Protein AF-A0A3D2G4H9-F1 (afdb_monomer)

Radius of gyration: 12.46 Å; Cα contacts (8 Å, |Δi|>4): 67; chains: 1; bounding box: 30×22×30 Å

Solvent-accessible surface area (backbone atoms only — not comparable to full-atom values): 4420 Å² total; per-residue (Å²): 136,82,78,52,40,55,89,79,71,65,64,76,90,52,57,76,74,41,85,40,81,53,86,49,69,64,49,55,71,47,56,50,45,53,50,48,53,29,37,75,71,67,76,40,79,56,34,73,45,78,39,78,84,62,84,78,81,81,59,65,70,37,64,67,9,72,67,52,131

Nearest PDB structures (foldseek):
  9bf3-assembly1_B  TM=4.212E-01  e=4.926E+00  Kluyveromyces marxianus
  9brq-assembly1_Q  TM=4.778E-01  e=7.967E+00  Mus musculus
  1kmn-assembly1_A  TM=3.126E-01  e=5.276E+00  Escherichia 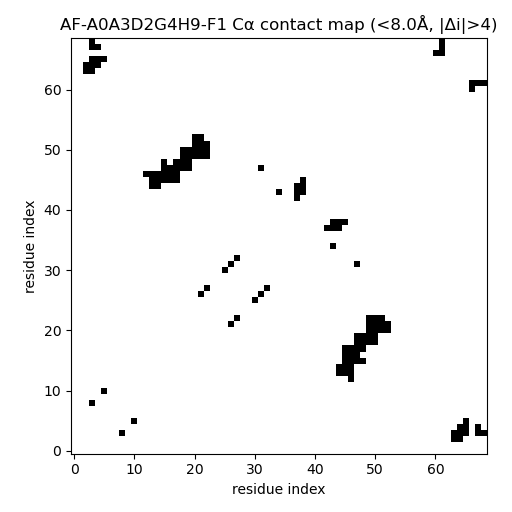coli

Structure (mmCIF, N/CA/C/O backbone):
data_AF-A0A3D2G4H9-F1
#
_entry.id   AF-A0A3D2G4H9-F1
#
loop_
_atom_site.group_PDB
_atom_site.id
_atom_site.type_symbol
_atom_site.label_atom_id
_atom_site.label_alt_id
_atom_site.label_comp_id
_atom_site.label_asym_id
_atom_site.label_entity_id
_atom_site.label_seq_id
_atom_site.pdbx_PDB_ins_code
_atom_site.Cartn_x
_atom_site.Cartn_y
_atom_site.Cartn_z
_atom_site.occupancy
_atom_site.B_iso_or_equiv
_atom_site.auth_seq_id
_atom_site.auth_comp_id
_atom_site.auth_asym_id
_atom_site.auth_atom_id
_atom_site.pdbx_PDB_model_num
ATOM 1 N N . MET A 1 1 ? 18.150 -7.973 10.249 1.00 73.12 1 MET A N 1
ATOM 2 C CA . MET A 1 1 ? 16.782 -7.433 10.391 1.00 73.12 1 MET A CA 1
ATOM 3 C C . MET A 1 1 ? 15.817 -8.557 10.100 1.00 73.12 1 MET A C 1
ATOM 5 O O . MET A 1 1 ? 16.076 -9.321 9.178 1.00 73.12 1 MET A O 1
ATOM 9 N N . GLU A 1 2 ? 14.777 -8.708 10.910 1.00 87.12 2 GLU A N 1
ATOM 10 C CA . GLU A 1 2 ? 13.754 -9.719 10.655 1.00 87.12 2 GLU A CA 1
ATOM 11 C C . GLU A 1 2 ? 12.719 -9.199 9.651 1.00 87.12 2 GLU A C 1
ATOM 13 O O . GLU A 1 2 ? 12.424 -8.007 9.643 1.00 87.12 2 GLU A O 1
ATOM 18 N N . LEU A 1 3 ? 12.159 -10.090 8.830 1.00 93.81 3 LEU A N 1
ATOM 19 C CA . LEU A 1 3 ? 11.119 -9.744 7.857 1.00 93.81 3 LEU A CA 1
ATOM 20 C C . LEU A 1 3 ? 9.772 -9.487 8.551 1.00 93.81 3 LEU A C 1
ATOM 22 O O . LEU A 1 3 ? 9.470 -10.118 9.576 1.00 93.81 3 LEU A O 1
ATOM 26 N N . LEU A 1 4 ? 8.983 -8.570 7.982 1.00 94.44 4 LEU A N 1
ATOM 27 C CA . LEU A 1 4 ? 7.589 -8.326 8.366 1.00 94.44 4 LEU A CA 1
ATOM 28 C C . LEU A 1 4 ? 6.685 -9.466 7.883 1.00 94.44 4 LEU A C 1
ATOM 30 O O . LEU A 1 4 ? 6.988 -10.128 6.897 1.00 94.44 4 LEU A O 1
ATOM 34 N N . ASN A 1 5 ? 5.593 -9.707 8.604 1.00 94.75 5 ASN A N 1
ATOM 35 C CA . ASN A 1 5 ? 4.520 -10.623 8.214 1.00 94.75 5 ASN A CA 1
ATOM 36 C C . ASN A 1 5 ? 3.268 -10.344 9.059 1.00 94.75 5 ASN A C 1
ATOM 38 O O . ASN A 1 5 ? 3.338 -9.641 10.072 1.00 94.75 5 ASN A O 1
ATOM 42 N N . ALA A 1 6 ? 2.120 -10.901 8.661 1.00 90.62 6 ALA A N 1
ATOM 43 C CA . ALA A 1 6 ? 0.838 -10.635 9.326 1.00 90.62 6 ALA A CA 1
ATOM 44 C C . ALA A 1 6 ? 0.819 -11.040 10.813 1.00 90.62 6 ALA A C 1
ATOM 46 O O . ALA A 1 6 ? 0.207 -10.353 11.630 1.00 90.62 6 ALA A O 1
ATOM 47 N N . ALA A 1 7 ? 1.528 -12.112 11.186 1.00 91.44 7 ALA A N 1
ATOM 48 C CA . ALA A 1 7 ? 1.600 -12.575 12.573 1.00 91.44 7 ALA A CA 1
ATOM 49 C C . ALA A 1 7 ? 2.332 -11.585 13.496 1.00 91.44 7 ALA A C 1
ATOM 51 O O . ALA A 1 7 ? 2.036 -11.523 14.687 1.00 91.44 7 ALA A O 1
ATOM 52 N N . LYS A 1 8 ? 3.273 -10.801 12.957 1.00 92.81 8 LYS A N 1
ATOM 53 C CA . LYS A 1 8 ? 4.024 -9.790 13.714 1.00 92.81 8 LYS A CA 1
ATOM 54 C C . LYS A 1 8 ? 3.284 -8.471 13.865 1.00 92.81 8 LYS A C 1
ATOM 56 O O . LYS A 1 8 ? 3.401 -7.830 14.903 1.00 92.81 8 LYS A O 1
ATOM 61 N N . THR A 1 9 ? 2.578 -8.048 12.824 1.00 92.62 9 THR A N 1
ATOM 62 C CA . THR A 1 9 ? 1.938 -6.727 12.772 1.00 92.62 9 THR A CA 1
ATOM 63 C C . THR A 1 9 ? 0.480 -6.754 13.209 1.00 92.62 9 THR A C 1
ATOM 65 O O . THR A 1 9 ? -0.087 -5.706 13.496 1.00 92.62 9 THR A O 1
ATOM 68 N N . GLY A 1 10 ? -0.150 -7.933 13.254 1.00 92.31 10 GLY A N 1
ATOM 69 C CA . GLY A 1 10 ? -1.587 -8.041 13.488 1.00 92.31 10 GLY A CA 1
ATOM 70 C C . GLY A 1 10 ? -2.410 -7.453 12.340 1.00 92.31 10 GLY A C 1
ATOM 71 O O . GLY A 1 10 ? -3.516 -6.964 12.574 1.00 92.31 10 GLY A O 1
ATOM 72 N N . LYS A 1 11 ? -1.873 -7.462 11.108 1.00 92.25 11 LYS A N 1
ATOM 73 C CA . LYS A 1 11 ? -2.54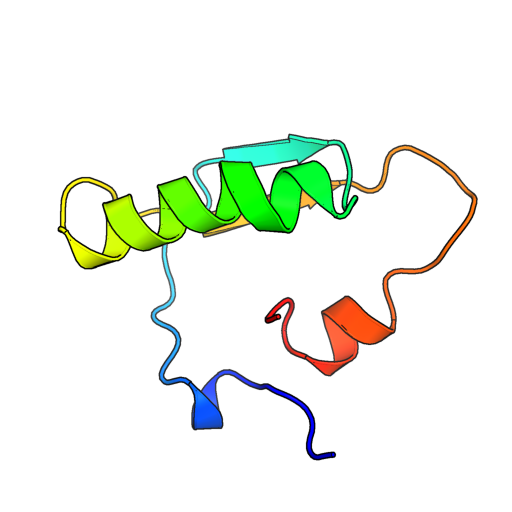6 -6.908 9.925 1.00 92.25 11 LYS A CA 1
ATOM 74 C C . LYS A 1 11 ? -3.965 -7.481 9.800 1.00 92.25 11 LYS A C 1
ATOM 76 O O . LYS A 1 11 ? -4.149 -8.687 9.658 1.00 92.25 11 LYS A O 1
ATOM 81 N N . LYS A 1 12 ? -4.965 -6.595 9.798 1.00 93.56 12 LYS A N 1
ATOM 82 C CA . LYS A 1 12 ? -6.366 -6.935 9.518 1.00 93.56 12 LYS A CA 1
ATOM 83 C C . LYS A 1 12 ? -6.562 -7.131 8.013 1.00 93.56 12 LYS A C 1
ATOM 85 O O . LYS A 1 12 ? -6.192 -6.254 7.237 1.00 93.56 12 LYS A O 1
ATOM 90 N N . GLU A 1 13 ? -7.191 -8.232 7.611 1.00 93.75 13 GLU A N 1
ATOM 91 C CA . GLU A 1 13 ? -7.633 -8.410 6.224 1.00 93.75 13 GLU A CA 1
ATOM 92 C C . GLU A 1 13 ? -8.831 -7.506 5.917 1.00 93.75 13 GLU A C 1
ATOM 94 O O . GLU A 1 13 ? -9.809 -7.455 6.671 1.00 93.75 13 GLU A O 1
ATOM 99 N N . ARG A 1 14 ? -8.750 -6.782 4.799 1.00 96.38 14 ARG A N 1
ATOM 100 C CA . ARG A 1 14 ? -9.799 -5.877 4.319 1.00 96.38 14 ARG A CA 1
ATOM 101 C C . ARG A 1 14 ? -10.100 -6.164 2.850 1.00 96.38 14 ARG A C 1
ATOM 103 O O . ARG A 1 14 ? -9.235 -6.669 2.133 1.00 96.38 14 ARG A O 1
ATOM 110 N N . PRO A 1 15 ? -11.306 -5.833 2.359 1.00 97.94 15 PRO A N 1
ATOM 111 C CA . PRO A 1 15 ? -11.597 -5.947 0.936 1.00 97.94 15 PRO A CA 1
ATOM 112 C C . PRO A 1 15 ? -10.678 -5.035 0.115 1.00 97.94 15 PRO A C 1
ATOM 114 O O . PRO A 1 15 ? -10.426 -3.891 0.493 1.00 97.94 15 PRO A O 1
ATOM 117 N N . ILE A 1 16 ? -10.225 -5.508 -1.045 1.00 97.88 16 ILE A N 1
ATOM 118 C CA . ILE A 1 16 ? -9.479 -4.670 -1.987 1.00 97.88 16 ILE A CA 1
ATOM 119 C C . ILE A 1 16 ? -10.420 -3.601 -2.550 1.00 97.88 16 ILE A C 1
ATOM 121 O O . ILE A 1 16 ? -11.440 -3.920 -3.162 1.00 97.88 16 ILE A O 1
ATOM 125 N N . LYS A 1 17 ? -10.079 -2.328 -2.334 1.00 98.25 17 LYS A N 1
ATOM 126 C CA . LYS A 1 17 ? -10.864 -1.169 -2.802 1.00 98.25 17 LYS A CA 1
ATOM 127 C C . LYS A 1 17 ? -10.058 -0.202 -3.664 1.00 98.25 17 LYS A C 1
ATOM 129 O O . LYS A 1 17 ? -10.642 0.686 -4.279 1.00 98.25 17 LYS A O 1
ATOM 134 N N . VAL A 1 18 ? -8.739 -0.376 -3.717 1.00 98.12 18 VAL A N 1
ATOM 135 C CA . VAL A 1 18 ? -7.829 0.473 -4.485 1.00 98.12 18 VAL A CA 1
ATOM 136 C C . VAL A 1 18 ? -6.948 -0.408 -5.362 1.00 98.12 18 VAL A C 1
ATOM 138 O O . VAL A 1 18 ? -6.280 -1.312 -4.867 1.00 98.12 18 VAL A O 1
ATOM 141 N N . LEU A 1 19 ? -6.948 -0.129 -6.664 1.00 97.88 19 LEU A N 1
ATOM 142 C CA . LEU A 1 19 ? -6.005 -0.685 -7.631 1.00 97.88 19 LEU A CA 1
ATOM 143 C C . LEU A 1 19 ? -4.945 0.378 -7.922 1.00 97.88 19 LEU A C 1
ATOM 145 O O . LEU A 1 19 ? -5.263 1.426 -8.484 1.00 97.88 19 LEU A O 1
ATOM 149 N N . GLN A 1 20 ? -3.700 0.112 -7.541 1.00 97.62 20 GLN A N 1
ATOM 150 C CA . GLN A 1 20 ? -2.592 1.050 -7.681 1.00 97.62 20 GLN A CA 1
ATOM 151 C C . GLN A 1 20 ? -1.616 0.582 -8.757 1.00 97.62 20 GLN A C 1
ATOM 153 O O . GLN A 1 20 ? -1.116 -0.538 -8.707 1.00 97.62 20 GLN A O 1
ATOM 158 N N . PHE A 1 21 ? -1.309 1.462 -9.709 1.00 96.69 21 PHE A N 1
ATOM 159 C CA . PHE A 1 21 ? -0.250 1.240 -10.691 1.00 96.69 21 PHE A CA 1
ATOM 160 C C . PHE A 1 21 ? 1.034 1.918 -10.216 1.00 96.69 21 PHE A C 1
ATOM 162 O O . PHE A 1 21 ? 1.093 3.143 -10.105 1.00 96.69 21 PHE A O 1
ATOM 169 N N . GLY A 1 22 ? 2.063 1.112 -9.971 1.00 94.25 22 GLY A N 1
ATOM 170 C CA . GLY A 1 22 ? 3.354 1.547 -9.455 1.00 94.25 22 GLY A CA 1
ATOM 171 C C . GLY A 1 22 ? 3.562 1.213 -7.976 1.00 94.25 22 GLY A C 1
ATOM 172 O O . GLY A 1 22 ? 2.660 1.277 -7.148 1.00 94.25 22 GLY A O 1
ATOM 173 N N . GLU A 1 23 ? 4.803 0.872 -7.654 1.00 94.44 23 GLU A N 1
ATOM 174 C CA . GLU A 1 23 ? 5.270 0.371 -6.356 1.00 94.44 23 GLU A CA 1
ATOM 175 C C . GLU A 1 23 ? 6.339 1.283 -5.717 1.00 94.44 23 GLU A C 1
ATOM 177 O O . GLU A 1 23 ? 7.025 0.927 -4.753 1.00 94.44 23 GLU A O 1
ATOM 182 N N . GLY A 1 24 ? 6.518 2.472 -6.297 1.00 93.38 24 GLY A N 1
ATOM 183 C CA . GLY A 1 24 ? 7.583 3.405 -5.953 1.00 93.38 24 GLY A CA 1
ATOM 184 C C . GLY A 1 24 ? 7.453 4.016 -4.556 1.00 93.38 24 GLY A C 1
ATOM 185 O O . GLY A 1 24 ? 6.391 4.031 -3.936 1.00 93.38 24 GLY A O 1
ATOM 186 N N . ASN A 1 25 ? 8.557 4.590 -4.076 1.00 95.31 25 ASN A N 1
ATOM 187 C CA . ASN A 1 25 ? 8.651 5.162 -2.728 1.00 95.31 25 ASN A CA 1
ATOM 188 C C . ASN A 1 25 ? 7.605 6.247 -2.449 1.00 95.3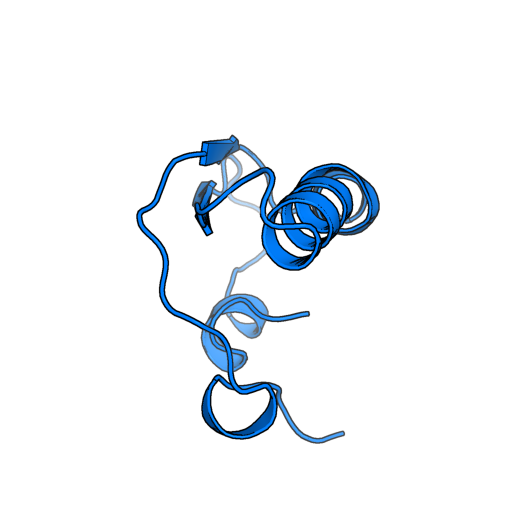1 25 ASN A C 1
ATOM 190 O O . ASN A 1 25 ? 7.112 6.322 -1.332 1.00 95.31 25 ASN A O 1
ATOM 194 N N . PHE A 1 26 ? 7.260 7.071 -3.444 1.00 96.00 26 PHE A N 1
ATOM 195 C CA . PHE A 1 26 ? 6.267 8.130 -3.262 1.00 96.00 26 PHE A CA 1
ATOM 196 C C . PHE A 1 26 ? 4.884 7.569 -2.919 1.00 96.00 26 PHE A C 1
ATOM 198 O O . PHE A 1 26 ? 4.269 8.020 -1.960 1.00 96.00 26 PHE A O 1
ATOM 205 N N . LEU A 1 27 ? 4.412 6.560 -3.658 1.00 96.25 27 LEU A N 1
ATOM 206 C CA . LEU A 1 27 ? 3.100 5.961 -3.409 1.00 96.25 27 LEU A CA 1
ATOM 207 C C . LEU A 1 27 ? 3.056 5.302 -2.027 1.00 96.25 27 LEU A C 1
ATOM 209 O O . LEU A 1 27 ? 2.131 5.561 -1.267 1.00 96.25 27 LEU A O 1
ATOM 213 N N . ARG A 1 28 ? 4.123 4.590 -1.645 1.00 95.88 28 ARG A N 1
ATOM 214 C CA . ARG A 1 28 ? 4.229 3.951 -0.325 1.00 95.88 28 ARG A CA 1
ATOM 215 C C . ARG A 1 28 ? 4.298 4.938 0.836 1.00 95.88 28 ARG A C 1
ATOM 217 O O . ARG A 1 28 ? 3.624 4.756 1.841 1.00 95.88 28 ARG A O 1
ATOM 224 N N . ALA A 1 29 ? 5.093 5.996 0.701 1.00 97.25 29 ALA A N 1
ATOM 225 C CA . ALA A 1 29 ? 5.286 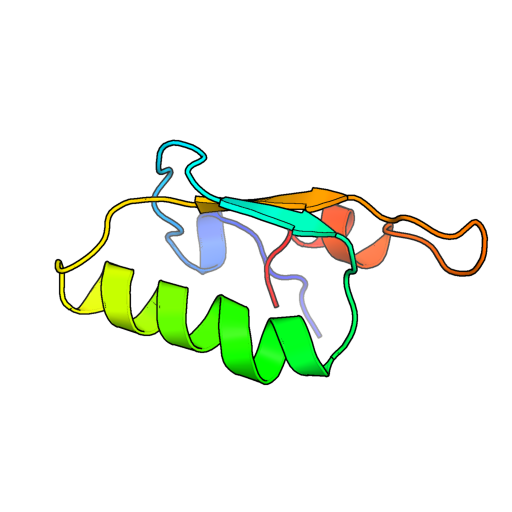6.977 1.767 1.00 97.25 29 ALA A CA 1
ATOM 226 C C . ALA A 1 29 ? 4.150 8.008 1.867 1.00 97.25 29 ALA A C 1
ATOM 228 O O . ALA A 1 29 ? 4.048 8.701 2.876 1.00 97.25 29 ALA A O 1
ATOM 229 N N . PHE A 1 30 ? 3.331 8.151 0.822 1.00 96.88 30 PHE A N 1
ATOM 230 C CA . PHE A 1 30 ? 2.272 9.154 0.772 1.00 96.88 30 PHE A CA 1
ATOM 231 C C . PHE A 1 30 ? 0.883 8.536 0.618 1.00 96.88 30 PHE A C 1
ATOM 233 O O . PHE A 1 30 ? 0.070 8.661 1.524 1.00 96.88 30 PHE A O 1
ATOM 240 N N . VAL A 1 31 ? 0.589 7.869 -0.499 1.00 97.19 31 VAL A N 1
ATOM 241 C CA . VAL A 1 31 ? -0.764 7.356 -0.786 1.00 97.19 31 VAL A CA 1
ATOM 242 C C . VAL A 1 31 ? -1.139 6.229 0.172 1.00 97.19 31 VAL A C 1
ATOM 244 O O . VAL A 1 31 ? -2.170 6.314 0.840 1.00 97.19 31 VAL A O 1
ATOM 247 N N . ASP A 1 32 ? -0.280 5.218 0.284 1.00 97.50 32 ASP A N 1
ATOM 248 C CA . ASP A 1 32 ? -0.541 4.048 1.121 1.00 97.50 32 ASP A CA 1
ATOM 249 C C . ASP A 1 32 ? -0.620 4.451 2.600 1.00 97.50 32 ASP A C 1
ATOM 251 O O . ASP A 1 32 ? -1.531 4.028 3.305 1.00 97.50 32 ASP A O 1
ATOM 255 N N . TYR A 1 33 ? 0.259 5.358 3.040 1.00 97.31 33 TYR A N 1
ATOM 256 C CA . TYR A 1 33 ? 0.247 5.902 4.400 1.00 97.31 33 TYR A CA 1
ATOM 257 C C . TYR A 1 33 ? -1.057 6.644 4.740 1.00 97.31 33 TYR A C 1
ATOM 259 O O . TYR A 1 33 ? -1.610 6.477 5.825 1.00 97.31 33 TYR A O 1
ATOM 267 N N . MET A 1 34 ? -1.603 7.435 3.812 1.00 98.12 34 MET A N 1
ATOM 268 C CA . MET A 1 34 ? -2.883 8.121 4.037 1.00 98.12 34 MET A CA 1
ATOM 269 C C . MET A 1 34 ? -4.056 7.136 4.112 1.00 98.12 34 MET A C 1
ATOM 271 O O . MET A 1 34 ? -4.986 7.350 4.892 1.00 98.12 34 MET A O 1
ATOM 275 N N . ILE A 1 35 ? -4.018 6.055 3.327 1.00 97.88 35 ILE A N 1
ATOM 276 C CA . ILE A 1 35 ? -5.010 4.973 3.398 1.00 97.88 35 ILE A CA 1
ATOM 277 C C . ILE A 1 35 ? -4.900 4.227 4.730 1.00 97.88 35 ILE A C 1
ATOM 279 O O . ILE A 1 35 ? -5.929 3.911 5.327 1.00 97.88 35 ILE A O 1
ATOM 283 N N . ASP A 1 36 ? -3.685 3.994 5.221 1.00 97.12 36 ASP A N 1
ATOM 284 C CA . ASP A 1 36 ? -3.450 3.371 6.521 1.00 97.12 36 ASP A CA 1
ATOM 285 C C . ASP A 1 36 ? -4.029 4.224 7.662 1.00 97.12 36 ASP A C 1
ATOM 287 O O . ASP A 1 36 ? -4.904 3.754 8.390 1.00 97.12 36 ASP A O 1
ATOM 291 N N . ILE A 1 37 ? -3.716 5.527 7.707 1.00 98.12 37 ILE A N 1
ATOM 292 C CA . ILE A 1 37 ? -4.328 6.477 8.658 1.00 98.12 37 ILE A CA 1
ATOM 293 C C . ILE A 1 37 ? -5.865 6.472 8.553 1.00 98.12 37 ILE A C 1
ATOM 295 O O . ILE A 1 37 ? -6.582 6.534 9.559 1.00 98.12 37 ILE A O 1
ATOM 299 N N . ALA A 1 38 ? -6.417 6.421 7.337 1.00 98.38 38 ALA A N 1
ATOM 300 C CA . ALA A 1 38 ? -7.865 6.385 7.134 1.00 98.38 38 ALA A CA 1
ATOM 301 C C . ALA A 1 38 ? -8.496 5.080 7.659 1.00 98.38 38 ALA A C 1
ATOM 303 O O . ALA A 1 38 ? -9.591 5.115 8.230 1.00 98.38 38 ALA A O 1
ATOM 304 N N . ASN A 1 39 ? -7.812 3.945 7.498 1.00 97.88 39 ASN A N 1
ATOM 305 C CA . ASN A 1 39 ? -8.218 2.653 8.047 1.00 97.88 39 ASN A CA 1
ATOM 306 C C . ASN A 1 39 ? -8.138 2.647 9.585 1.00 97.88 39 ASN A C 1
ATOM 308 O O . ASN A 1 39 ? -9.075 2.188 10.238 1.00 97.88 39 ASN A O 1
ATOM 312 N N . GLU A 1 40 ? -7.065 3.182 10.173 1.00 96.38 40 GLU A N 1
ATOM 313 C CA . GLU A 1 40 ? -6.883 3.289 11.630 1.00 96.38 40 GLU A CA 1
ATO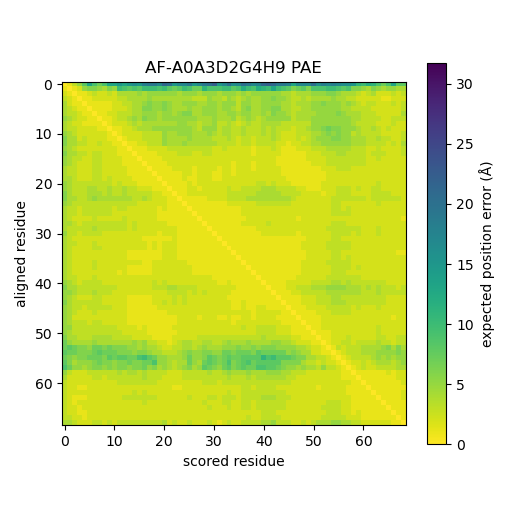M 314 C C . GLU A 1 40 ? -7.909 4.226 12.283 1.00 96.38 40 GLU A C 1
ATOM 316 O O . GLU A 1 40 ? -8.436 3.939 13.356 1.00 96.38 40 GLU A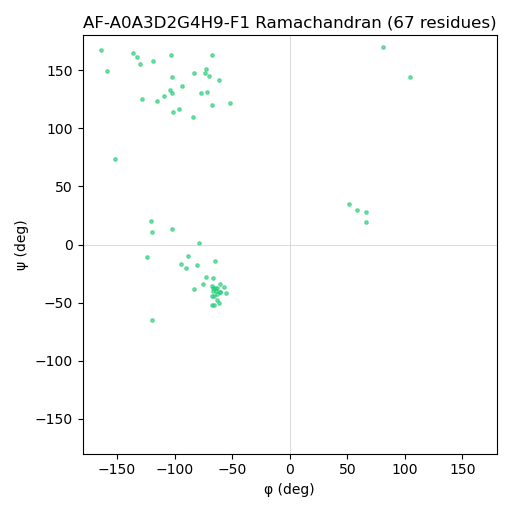 O 1
ATOM 321 N N . SER A 1 41 ? -8.261 5.324 11.608 1.00 97.94 41 SER A N 1
ATOM 322 C CA . SER A 1 41 ? -9.293 6.267 12.066 1.00 97.94 41 SER A CA 1
ATOM 323 C C . SER A 1 41 ? -10.734 5.794 11.815 1.00 97.94 41 SER A C 1
ATOM 325 O O . SER A 1 41 ? -11.686 6.522 12.116 1.00 97.94 41 SER A O 1
ATOM 327 N N . GLY A 1 42 ? -10.919 4.595 11.249 1.00 97.50 42 GLY A N 1
ATOM 328 C CA . GLY A 1 42 ? -12.231 4.016 10.945 1.00 97.50 42 GLY A CA 1
ATOM 329 C C . GLY A 1 42 ? -13.011 4.768 9.861 1.00 97.50 42 GLY A C 1
ATOM 330 O O . GLY A 1 42 ? -14.235 4.651 9.785 1.00 97.50 42 GLY A O 1
ATOM 331 N N . LYS A 1 43 ? -12.333 5.582 9.043 1.00 98.38 43 LYS A N 1
ATOM 332 C CA . LYS A 1 43 ? -12.926 6.329 7.918 1.00 98.38 43 LYS A CA 1
ATOM 333 C C . LYS A 1 43 ? -12.887 5.550 6.612 1.00 98.38 43 LYS A C 1
ATOM 335 O O . LYS A 1 43 ? -13.658 5.841 5.701 1.00 98.38 43 LYS A O 1
ATOM 340 N N . PHE A 1 44 ? -12.012 4.559 6.539 1.00 98.38 44 PHE A N 1
ATOM 341 C CA . PHE A 1 44 ? -11.897 3.627 5.436 1.00 98.38 44 PHE A CA 1
ATOM 342 C C . PHE A 1 44 ? -11.817 2.193 5.976 1.00 98.38 44 PHE A C 1
ATOM 344 O O . PHE A 1 44 ? -11.571 1.975 7.160 1.00 98.38 44 PHE A O 1
ATOM 351 N N . ASP A 1 45 ? -12.099 1.218 5.116 1.00 97.69 45 ASP A N 1
ATOM 352 C CA . ASP A 1 45 ? -11.935 -0.207 5.426 1.00 97.69 45 ASP A CA 1
ATOM 353 C C . ASP A 1 45 ? -11.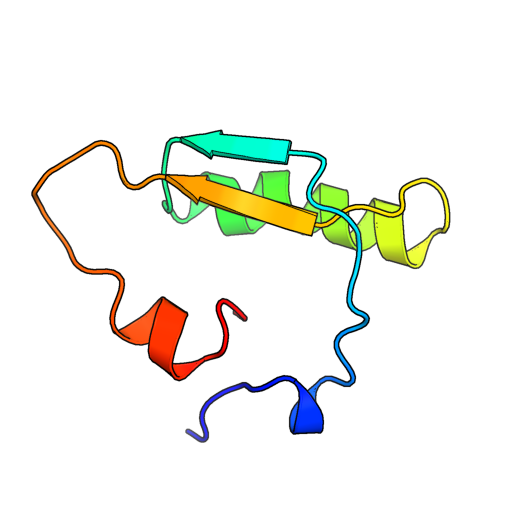665 -0.928 4.108 1.00 97.69 45 ASP A C 1
ATOM 355 O O . ASP A 1 45 ? -12.563 -1.512 3.490 1.00 97.69 45 ASP A O 1
ATOM 359 N N . GLY A 1 46 ? -10.453 -0.747 3.594 1.00 97.88 46 GLY A N 1
ATOM 360 C CA . GLY A 1 46 ? -10.031 -1.340 2.337 1.00 97.88 46 GLY A CA 1
ATOM 361 C C . GLY A 1 46 ? -8.521 -1.438 2.210 1.00 97.88 46 GLY A C 1
ATOM 362 O O . GLY A 1 46 ? -7.789 -0.600 2.734 1.00 97.88 46 GLY A O 1
ATOM 363 N N . ASP A 1 47 ? -8.093 -2.462 1.485 1.00 97.38 47 ASP A N 1
ATOM 364 C CA . ASP A 1 47 ? -6.697 -2.707 1.146 1.00 97.38 47 ASP A CA 1
ATOM 365 C C . ASP A 1 47 ? -6.412 -2.293 -0.311 1.00 97.38 47 ASP A C 1
ATOM 367 O O . ASP A 1 47 ? -7.320 -2.097 -1.138 1.00 97.38 47 ASP A O 1
ATOM 371 N N . ILE A 1 48 ? -5.121 -2.152 -0.606 1.00 97.44 48 ILE A N 1
ATOM 372 C CA . ILE A 1 48 ? -4.576 -1.751 -1.903 1.00 97.44 48 ILE A CA 1
ATOM 373 C C . ILE A 1 48 ? -4.006 -2.992 -2.587 1.00 97.44 48 ILE A C 1
ATOM 375 O O . ILE A 1 48 ? -3.245 -3.744 -1.979 1.00 97.44 48 ILE A O 1
ATOM 379 N N . VAL A 1 49 ? -4.333 -3.192 -3.862 1.00 96.62 49 VAL A N 1
ATOM 380 C CA . VAL A 1 49 ? -3.618 -4.141 -4.721 1.00 96.62 49 VAL A CA 1
ATOM 381 C C . VAL A 1 49 ? -2.672 -3.376 -5.644 1.00 96.62 49 VAL A C 1
ATOM 383 O O . VAL A 1 49 ? -3.063 -2.403 -6.292 1.00 96.62 49 VAL A O 1
ATOM 386 N N . LEU A 1 50 ? -1.415 -3.814 -5.684 1.00 95.12 50 LEU A N 1
ATOM 387 C CA . LEU A 1 50 ? -0.356 -3.204 -6.482 1.00 95.12 50 LEU A CA 1
ATOM 388 C C . LEU A 1 50 ? -0.240 -3.898 -7.841 1.00 95.12 50 LEU A C 1
ATOM 390 O O . LEU A 1 50 ? -0.204 -5.125 -7.928 1.00 95.12 50 LEU A O 1
ATOM 394 N N . VAL A 1 51 ? -0.102 -3.104 -8.897 1.00 95.38 51 VAL A N 1
ATOM 395 C CA . VAL A 1 51 ? 0.279 -3.539 -10.240 1.00 95.38 51 VAL A CA 1
ATOM 396 C C . VAL A 1 51 ? 1.618 -2.911 -10.568 1.00 95.38 51 VAL A C 1
ATOM 398 O O . VAL A 1 51 ? 1.744 -1.688 -10.563 1.00 95.38 51 VAL A O 1
ATOM 401 N N . LYS A 1 52 ? 2.601 -3.748 -10.897 1.00 94.69 52 LYS A N 1
ATOM 402 C CA . LYS A 1 52 ? 3.899 -3.315 -11.412 1.00 94.69 52 LYS A CA 1
ATOM 403 C C . LYS A 1 52 ? 3.789 -3.087 -12.927 1.00 94.69 52 LYS A C 1
ATOM 405 O O . LYS A 1 52 ? 3.638 -4.065 -13.659 1.00 94.69 52 LYS A O 1
ATOM 410 N N . PRO A 1 53 ? 3.836 -1.834 -13.417 1.00 93.38 53 PRO A N 1
ATOM 411 C CA . PRO A 1 53 ? 3.530 -1.533 -14.815 1.00 93.38 53 PRO A CA 1
ATOM 412 C C . PRO A 1 53 ? 4.747 -1.627 -15.749 1.00 93.38 53 PRO A C 1
ATOM 414 O O . PRO A 1 53 ? 4.583 -1.551 -16.962 1.00 93.38 53 PRO A O 1
ATOM 417 N N . ILE A 1 54 ? 5.962 -1.755 -15.204 1.00 92.62 54 ILE A N 1
ATOM 418 C CA . ILE A 1 54 ? 7.221 -1.789 -15.965 1.00 92.62 54 ILE A CA 1
ATOM 419 C C . ILE A 1 54 ? 7.953 -3.114 -15.763 1.00 92.62 54 ILE A C 1
ATOM 421 O O . ILE A 1 54 ? 7.766 -3.783 -14.752 1.00 92.62 54 ILE A O 1
ATOM 425 N N . GLU A 1 55 ? 8.835 -3.485 -16.689 1.00 92.12 55 GLU A N 1
ATOM 426 C CA . GLU A 1 55 ? 9.596 -4.741 -16.603 1.00 92.12 55 GLU A CA 1
ATOM 427 C C . GLU A 1 55 ? 10.738 -4.682 -15.577 1.00 92.12 55 GLU A C 1
ATOM 429 O O . GLU A 1 55 ? 10.997 -5.662 -14.883 1.00 92.12 55 GLU A O 1
ATOM 434 N N . PHE A 1 56 ? 11.379 -3.523 -15.402 1.00 89.19 56 PHE A N 1
ATOM 435 C CA . PHE A 1 56 ? 12.536 -3.366 -14.513 1.00 89.19 56 PHE A CA 1
ATOM 436 C C . PHE A 1 56 ? 12.171 -3.466 -13.021 1.00 89.19 56 PHE A C 1
ATOM 438 O O . PHE A 1 56 ? 11.098 -3.024 -12.619 1.00 89.19 56 PHE A O 1
ATOM 445 N N . GLY A 1 57 ? 13.062 -4.031 -12.19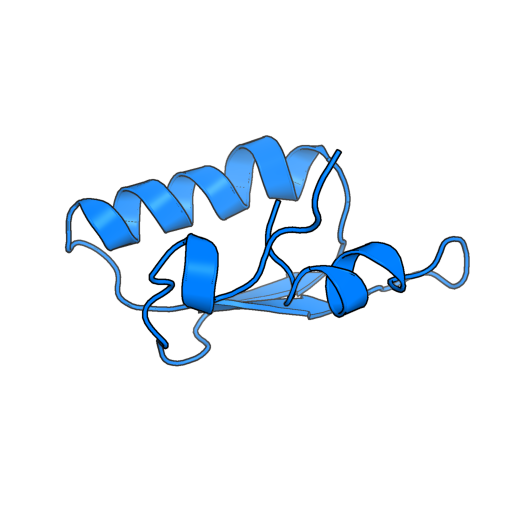6 1.00 87.00 57 GLY A N 1
ATOM 446 C CA . GLY A 1 57 ? 12.821 -4.297 -10.768 1.00 87.00 57 GLY A CA 1
ATOM 447 C C . GLY A 1 57 ? 12.014 -5.579 -10.507 1.00 87.00 57 GLY A C 1
ATOM 448 O O . GLY A 1 57 ? 11.470 -6.182 -11.431 1.00 87.00 57 GLY A O 1
ATOM 449 N N . ASN A 1 58 ? 11.922 -6.009 -9.245 1.00 89.50 58 ASN A N 1
ATOM 450 C CA . ASN A 1 58 ? 11.139 -7.184 -8.842 1.00 89.50 58 ASN A CA 1
ATOM 451 C C . ASN A 1 58 ? 10.318 -6.923 -7.570 1.00 89.50 58 ASN A C 1
ATOM 453 O O . ASN A 1 58 ? 10.558 -5.959 -6.844 1.00 89.50 58 ASN A O 1
ATOM 457 N N . LEU A 1 59 ? 9.347 -7.802 -7.319 1.00 94.06 59 LEU A N 1
ATOM 458 C CA . LEU A 1 59 ? 8.464 -7.754 -6.151 1.00 94.06 59 LEU A CA 1
ATOM 459 C C . LEU A 1 59 ? 8.866 -8.771 -5.072 1.00 94.06 59 LEU A C 1
ATOM 461 O O . LEU A 1 59 ? 8.106 -9.013 -4.139 1.00 94.06 59 LEU A O 1
ATOM 465 N N . ASP A 1 60 ? 10.063 -9.359 -5.154 1.00 95.25 60 ASP A N 1
ATOM 466 C CA . ASP A 1 60 ? 10.465 -10.455 -4.265 1.00 95.25 60 ASP A CA 1
ATOM 467 C C . ASP A 1 60 ? 10.450 -10.023 -2.798 1.00 95.25 60 ASP A C 1
ATOM 469 O O . ASP A 1 60 ? 9.998 -10.768 -1.932 1.00 95.25 60 ASP A O 1
ATOM 473 N N . MET A 1 61 ? 10.913 -8.803 -2.509 1.00 93.94 61 MET A N 1
ATOM 474 C CA . MET A 1 61 ? 10.893 -8.257 -1.148 1.00 93.94 61 MET A CA 1
ATOM 475 C C . MET A 1 61 ? 9.493 -7.876 -0.670 1.00 93.94 61 MET A C 1
ATOM 477 O O . MET A 1 61 ? 9.237 -7.956 0.527 1.00 93.94 61 MET A O 1
ATOM 481 N N . PHE A 1 62 ? 8.585 -7.515 -1.580 1.00 95.06 62 PHE A N 1
ATOM 482 C CA . PHE A 1 62 ? 7.181 -7.311 -1.230 1.00 95.06 62 PHE A CA 1
ATOM 483 C C . PHE A 1 62 ? 6.566 -8.645 -0.810 1.00 95.06 62 PHE A C 1
ATOM 485 O O . PHE A 1 62 ? 6.055 -8.761 0.298 1.00 95.06 62 PHE A O 1
ATOM 492 N N . HIS A 1 63 ? 6.704 -9.682 -1.640 1.00 95.25 63 HIS A N 1
ATOM 493 C CA . HIS A 1 63 ? 6.150 -11.006 -1.351 1.00 95.25 63 HIS A CA 1
ATOM 494 C C . HIS A 1 63 ? 6.765 -11.652 -0.104 1.00 95.25 63 HIS A C 1
ATOM 496 O O . HIS A 1 63 ? 6.048 -12.267 0.676 1.00 95.25 63 HIS A O 1
ATOM 502 N N . LYS A 1 64 ? 8.072 -11.473 0.138 1.00 96.38 64 LYS A N 1
ATOM 503 C CA . LYS A 1 64 ? 8.747 -11.964 1.355 1.00 96.38 64 LYS A CA 1
ATOM 504 C C . LYS A 1 64 ? 8.256 -11.310 2.649 1.00 96.38 64 LYS A C 1
ATOM 506 O O . LYS A 1 64 ? 8.600 -11.805 3.719 1.00 96.38 64 LYS A O 1
ATOM 511 N N . GLN A 1 65 ? 7.525 -10.202 2.552 1.00 95.69 65 GLN A N 1
ATOM 512 C CA . GLN A 1 65 ? 7.017 -9.446 3.693 1.00 95.69 65 GLN A CA 1
ATOM 513 C C . GLN A 1 65 ? 5.488 -9.339 3.702 1.00 95.69 65 GLN A C 1
ATOM 515 O O . GLN A 1 65 ? 4.948 -8.415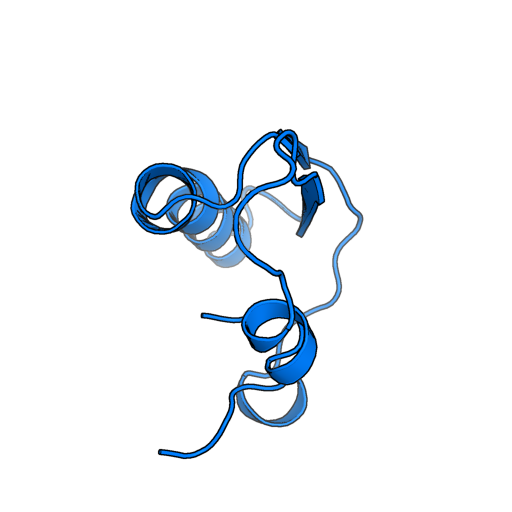 4.303 1.00 95.69 65 GLN A O 1
ATOM 520 N N . ASP A 1 66 ? 4.777 -10.226 3.000 1.00 95.06 66 ASP A N 1
ATOM 521 C CA . ASP A 1 66 ? 3.315 -10.166 2.841 1.00 95.06 66 ASP A CA 1
ATOM 522 C C . ASP A 1 66 ? 2.816 -8.781 2.365 1.00 95.06 66 ASP A C 1
ATOM 524 O O . ASP A 1 66 ? 1.764 -8.293 2.787 1.00 95.06 66 ASP A O 1
ATOM 528 N N . CYS A 1 67 ? 3.608 -8.123 1.513 1.00 95.00 67 CYS A N 1
ATOM 529 C CA . CYS A 1 67 ? 3.421 -6.752 1.033 1.00 95.00 67 CYS A CA 1
ATOM 530 C C . CYS A 1 67 ? 3.371 -5.682 2.141 1.00 95.00 67 CYS A C 1
ATOM 532 O O . CYS A 1 67 ? 2.729 -4.651 1.963 1.00 95.00 67 CYS A O 1
ATOM 534 N N . GLN A 1 68 ? 4.057 -5.905 3.263 1.00 94.25 68 GLN A N 1
ATOM 535 C CA . GLN A 1 68 ? 4.183 -4.954 4.373 1.00 94.25 68 GLN A CA 1
ATOM 536 C C . GLN A 1 68 ? 5.552 -4.262 4.343 1.00 94.25 68 GLN A C 1
ATOM 538 O O . GLN A 1 68 ? 6.560 -4.867 3.957 1.00 94.25 68 GLN A O 1
ATOM 543 N N . TYR A 1 69 ? 5.581 -2.986 4.725 1.00 92.62 69 TYR A N 1
ATOM 544 C CA . TYR A 1 69 ? 6.758 -2.112 4.752 1.00 92.62 69 TYR A CA 1
ATOM 545 C C . TYR A 1 69 ? 6.588 -0.996 5.776 1.00 92.62 69 TYR A C 1
ATOM 547 O O . TYR A 1 69 ? 5.432 -0.737 6.168 1.00 92.62 69 TYR A O 1
#

pLDDT: mean 94.92, std 3.75, range [73.12, 98.38]

Secondary structure (DSSP, 8-state):
-PPP-HHHHTPPP--EEEEEE---HHIIIIIIHHHHHHHHTTS---EEEEE--SSSS--HHHHTTTT--

Mean predicted aligned error: 2.81 Å

Sequence (69 aa):
MELLNAAKTGKKERPIKVLQFGEGNFLRAFVDYMIDIANESGKFDGDIVLVKPIEFGNLDMFHKQDCQY

Foldseek 3Di:
DDAAECVVPVDDDFAADAEDEDDDPCCVVPVQVVQVVCVVVVNDGHDYDYDDPDDPDDCPSCVRRVNDD